Protein AF-A0A9W9WYN0-F1 (afdb_monomer)

Organism: NCBI:txid1303715

Solvent-accessible surface area (backbone atoms only — not comparable to full-atom values): 8452 Å² total; per-residue (Å²): 131,97,55,72,62,37,21,70,30,96,86,42,88,95,44,51,42,62,54,71,44,72,56,98,92,38,79,38,31,46,34,26,34,46,55,48,51,34,67,63,45,49,54,38,26,53,55,27,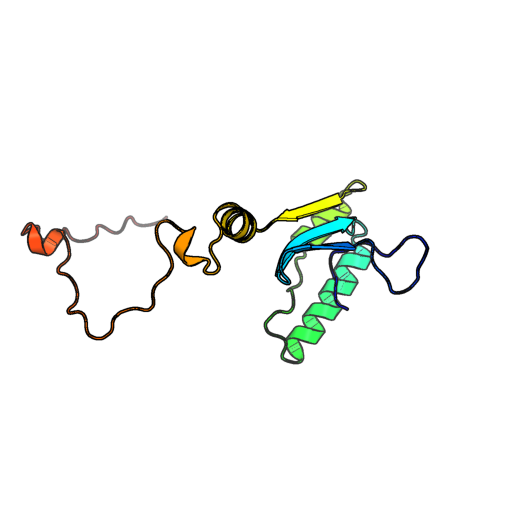40,56,43,32,76,75,69,37,87,84,46,53,73,74,55,66,69,59,37,54,52,27,67,78,62,48,70,98,44,73,49,78,48,67,44,60,64,57,50,49,17,65,77,68,76,41,95,48,72,58,82,70,36,96,77,55,94,69,82,82,63,90,82,60,74,81,76,76,49,72,44,68,74,69,71,50,78,81,73,80,82,79,75,77,82,84,127

InterPro domains:
  IPR004364 Aminoacyl-tRNA synthetase, class II (D/K/N) [PF00152] (2-107)
  IPR006195 Aminoacyl-tRNA synthetase, class II [PS50862] (68-115)
  IPR045864 Class II Aminoacyl-tRNA synthetase/Biotinyl protein ligase (BPL) and lipoyl protein ligase (LPL) [G3DSA:3.30.930.10] (1-125)
  IPR045864 Class II Aminoacyl-tRNA synthetase/Biotinyl protein ligase (BPL) and lipoyl protein ligase (LPL) [SSF55681] (2-107)

Radius of gyration: 23.49 Å; Cα contacts (8 Å, |Δi|>4): 142; chains: 1; bounding box: 47×38×64 Å

Foldseek 3Di:
DPCLFFDADPPDPPDGQKDFDDDPNDTFKIKHWGDLQLVSSQVSQVVLVVVVVVPDPPGDHDDPVVSVVSVVPDDRDMDMDGDPLVVVCVVVVHPDSVVSDPDDDDDDDPPDDPPPPPCRVVVNDDDPPPPDDDD

Structure (mmCIF, N/CA/C/O backbone):
data_AF-A0A9W9WYN0-F1
#
_entry.id   AF-A0A9W9WYN0-F1
#
loop_
_atom_site.group_PDB
_atom_site.id
_atom_site.type_symbol
_atom_site.label_atom_id
_atom_site.label_alt_id
_atom_site.label_comp_id
_atom_site.label_asym_id
_atom_site.label_entity_id
_atom_site.label_seq_id
_atom_site.pdbx_PDB_ins_code
_atom_site.Cartn_x
_atom_site.Cartn_y
_atom_site.Cartn_z
_atom_site.occupancy
_atom_site.B_iso_or_equiv
_atom_site.auth_seq_id
_atom_site.auth_comp_id
_atom_site.auth_asym_id
_atom_site.auth_atom_id
_atom_site.pdbx_PDB_model_num
ATOM 1 N N . MET A 1 1 ? -4.913 7.512 -13.340 1.00 61.69 1 MET A N 1
ATOM 2 C CA . MET A 1 1 ? -4.648 6.055 -13.225 1.00 61.69 1 MET A CA 1
ATOM 3 C C . MET A 1 1 ? -4.793 5.671 -11.752 1.00 61.69 1 MET A C 1
ATOM 5 O O . MET A 1 1 ? -4.253 6.391 -10.935 1.00 61.69 1 MET A O 1
ATOM 9 N N . MET A 1 2 ? -5.513 4.600 -11.384 1.00 77.31 2 MET A N 1
ATOM 10 C CA . MET A 1 2 ? -5.805 4.278 -9.963 1.00 77.31 2 MET A CA 1
ATOM 11 C C . MET A 1 2 ? -4.697 3.506 -9.217 1.00 77.31 2 MET A C 1
ATOM 13 O O . MET A 1 2 ? -4.831 3.226 -8.030 1.00 77.31 2 MET A O 1
ATOM 17 N N . SER A 1 3 ? -3.648 3.030 -9.890 1.00 86.56 3 SER A N 1
ATOM 18 C CA . SER A 1 3 ? -2.622 2.177 -9.263 1.00 86.56 3 SER A CA 1
ATOM 19 C C . SER A 1 3 ? -1.234 2.502 -9.813 1.00 86.56 3 SER A C 1
ATOM 21 O O . SER A 1 3 ? -0.715 1.746 -10.634 1.00 86.56 3 SER A O 1
ATOM 23 N N . PRO A 1 4 ? -0.638 3.637 -9.398 1.00 88.06 4 PRO A N 1
ATOM 24 C CA . PRO A 1 4 ? 0.627 4.112 -9.954 1.00 88.06 4 PRO A CA 1
ATOM 25 C C . PRO A 1 4 ? 1.781 3.129 -9.706 1.00 88.06 4 PRO A C 1
ATOM 27 O O . PRO A 1 4 ? 2.596 2.938 -10.597 1.00 88.06 4 PRO A O 1
ATOM 30 N N . LEU A 1 5 ? 1.785 2.418 -8.575 1.00 91.69 5 LEU A N 1
ATOM 31 C CA . LEU A 1 5 ? 2.857 1.485 -8.188 1.00 91.69 5 LEU A CA 1
ATOM 32 C C . LEU A 1 5 ? 2.630 0.031 -8.638 1.00 91.69 5 LEU A C 1
ATOM 34 O O . LEU A 1 5 ? 3.518 -0.808 -8.521 1.00 91.69 5 LEU A O 1
ATOM 38 N N . ALA A 1 6 ? 1.442 -0.299 -9.151 1.00 94.06 6 ALA A N 1
ATOM 39 C CA . ALA A 1 6 ? 1.119 -1.672 -9.524 1.00 94.06 6 ALA A CA 1
ATOM 40 C C . ALA A 1 6 ? 1.590 -1.992 -10.948 1.00 94.06 6 ALA A C 1
ATOM 42 O O . ALA A 1 6 ? 1.378 -1.224 -11.896 1.00 94.06 6 ALA A O 1
ATOM 43 N N . LYS A 1 7 ? 2.184 -3.169 -11.129 1.00 93.44 7 LYS A N 1
ATOM 44 C CA . LYS A 1 7 ? 2.626 -3.648 -12.437 1.00 93.44 7 LYS A CA 1
ATOM 45 C C . LYS A 1 7 ? 1.443 -3.862 -13.383 1.00 93.44 7 LYS A C 1
ATOM 47 O O . LYS A 1 7 ? 0.366 -4.297 -12.972 1.00 93.44 7 LYS A O 1
ATOM 52 N N . LYS A 1 8 ? 1.653 -3.567 -14.671 1.00 93.44 8 LYS A N 1
ATOM 53 C CA . LYS A 1 8 ? 0.662 -3.788 -15.740 1.00 93.44 8 LYS A CA 1
ATOM 54 C C . LYS A 1 8 ? 0.276 -5.268 -15.806 1.00 93.44 8 LYS A C 1
ATOM 56 O O . LYS A 1 8 ? 1.133 -6.138 -15.665 1.00 93.44 8 LYS A O 1
ATOM 61 N N . HIS A 1 9 ? -0.998 -5.546 -16.065 1.00 94.19 9 HIS A N 1
ATOM 62 C CA . HIS A 1 9 ? -1.503 -6.909 -16.172 1.00 94.19 9 HIS A CA 1
ATOM 63 C C . HIS A 1 9 ? -0.913 -7.623 -17.392 1.00 94.19 9 HIS A C 1
ATOM 65 O O . HIS A 1 9 ? -0.949 -7.098 -18.505 1.00 94.19 9 HIS A O 1
ATOM 71 N N . ARG A 1 10 ? -0.419 -8.854 -17.206 1.00 92.50 10 ARG A N 1
ATOM 72 C CA . ARG A 1 10 ? 0.305 -9.618 -18.246 1.00 92.50 10 ARG A CA 1
ATOM 73 C C . ARG A 1 10 ? -0.502 -9.897 -19.516 1.00 92.50 10 ARG A C 1
ATOM 75 O O . ARG A 1 10 ? 0.085 -10.109 -20.571 1.00 92.50 10 ARG A O 1
ATOM 82 N N . GLN A 1 11 ? -1.830 -9.932 -19.409 1.00 94.25 11 GLN A N 1
ATOM 83 C CA . GLN A 1 11 ? -2.737 -10.291 -20.511 1.00 94.25 11 GLN A CA 1
ATOM 84 C C . GLN A 1 11 ? -3.804 -9.235 -20.828 1.00 94.25 11 GLN A C 1
ATOM 86 O O . GLN A 1 11 ? -4.467 -9.339 -21.853 1.00 94.25 11 GLN A O 1
ATOM 91 N N . MET A 1 12 ? -4.012 -8.244 -19.955 1.00 91.81 12 MET A N 1
ATOM 92 C CA . MET A 1 12 ? -5.155 -7.326 -20.052 1.00 91.81 12 MET A CA 1
ATOM 93 C C . MET A 1 12 ? -4.647 -5.891 -20.097 1.00 91.81 12 MET A C 1
ATOM 95 O O . MET A 1 12 ? -4.270 -5.315 -19.078 1.00 91.81 12 MET A O 1
ATOM 99 N N . THR A 1 13 ? -4.610 -5.317 -21.295 1.00 90.06 13 THR A N 1
ATOM 100 C CA . THR A 1 13 ? -4.151 -3.943 -21.502 1.00 90.06 13 THR A CA 1
ATOM 101 C C . THR A 1 13 ? -5.038 -2.960 -20.736 1.00 90.06 13 THR A C 1
ATOM 103 O O . THR A 1 13 ? -6.261 -3.045 -20.794 1.00 90.06 13 THR A O 1
ATOM 106 N N . GLY A 1 14 ? -4.418 -2.026 -20.013 1.00 87.94 14 GLY A N 1
ATOM 107 C CA . GLY A 1 14 ? -5.114 -1.024 -19.199 1.00 87.94 14 GLY A CA 1
ATOM 108 C C . GLY A 1 14 ? -5.413 -1.454 -17.758 1.00 87.94 14 GLY A C 1
ATOM 109 O O . GLY A 1 14 ? -5.799 -0.608 -16.957 1.00 87.94 14 GLY A O 1
ATOM 110 N N . LEU A 1 15 ? -5.189 -2.725 -17.401 1.00 92.38 15 LEU A N 1
ATOM 111 C CA . LEU A 1 15 ? -5.313 -3.220 -16.026 1.00 92.38 15 LEU A CA 1
ATOM 112 C C . LEU A 1 15 ? -3.944 -3.418 -15.365 1.00 92.38 15 LEU A C 1
ATOM 114 O O . LEU A 1 15 ? -2.910 -3.470 -16.034 1.00 92.38 15 LEU A O 1
ATOM 118 N N . CYS A 1 16 ? -3.950 -3.548 -14.038 1.00 92.88 16 CYS A N 1
ATOM 119 C CA . CYS A 1 16 ? -2.779 -3.867 -13.220 1.00 92.88 16 CYS A CA 1
ATOM 120 C C . CYS A 1 16 ? -2.997 -5.174 -12.445 1.00 92.88 16 CYS A C 1
ATOM 122 O O . CYS A 1 16 ? -4.135 -5.569 -12.197 1.00 92.88 16 CYS A O 1
ATOM 124 N N . GLU A 1 17 ? -1.916 -5.842 -12.045 1.00 93.94 17 GLU A N 1
ATOM 125 C CA . GLU A 1 17 ? -1.965 -7.054 -11.214 1.00 93.94 17 GLU A CA 1
ATOM 126 C C . GLU A 1 17 ? -2.129 -6.677 -9.737 1.00 93.94 17 GLU A C 1
ATOM 128 O O . GLU A 1 17 ? -1.173 -6.732 -8.966 1.00 93.94 17 GLU A O 1
ATOM 133 N N . ARG A 1 18 ? -3.340 -6.251 -9.362 1.00 96.00 18 ARG A N 1
ATOM 134 C CA . ARG A 1 18 ? -3.717 -5.817 -8.008 1.00 96.00 18 ARG A CA 1
ATOM 135 C C . ARG A 1 18 ? -4.965 -6.556 -7.538 1.00 96.00 18 ARG A C 1
ATOM 137 O O . ARG A 1 18 ? -5.865 -6.816 -8.334 1.00 96.00 18 ARG A O 1
ATOM 144 N N . PHE A 1 19 ? -5.038 -6.838 -6.243 1.00 95.44 19 PHE A N 1
ATOM 145 C CA . PHE A 1 19 ? -6.270 -7.251 -5.586 1.00 95.44 19 PHE A CA 1
ATOM 146 C C . PHE A 1 19 ? -6.456 -6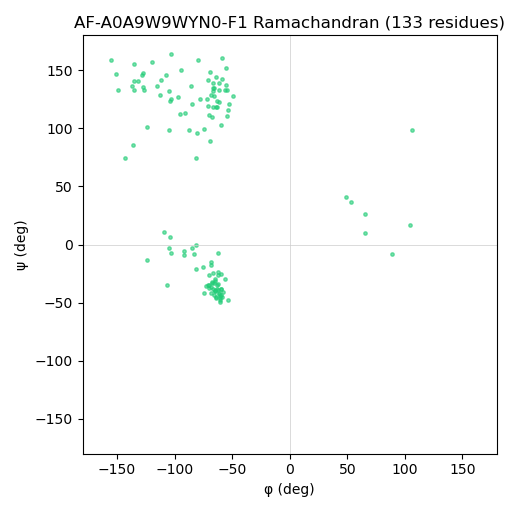.518 -4.259 1.00 95.44 19 PHE A C 1
ATOM 148 O O . PHE A 1 19 ? -5.499 -6.094 -3.612 1.00 95.44 19 PHE A O 1
ATOM 155 N N . GLU A 1 20 ? -7.713 -6.421 -3.845 1.00 96.12 20 GLU A N 1
ATOM 156 C CA . GLU A 1 20 ? -8.114 -5.883 -2.553 1.00 96.12 20 GLU A CA 1
ATOM 157 C C . GLU A 1 20 ? -9.019 -6.903 -1.863 1.00 96.12 20 GLU A C 1
ATOM 159 O O . GLU A 1 20 ? -9.903 -7.489 -2.496 1.00 96.12 20 GLU A O 1
ATOM 164 N N . ALA A 1 21 ? -8.790 -7.147 -0.574 1.00 94.81 21 ALA A N 1
ATOM 165 C CA . ALA A 1 21 ? -9.643 -8.027 0.215 1.00 94.81 21 ALA A CA 1
ATOM 166 C C . ALA A 1 21 ? -10.661 -7.197 0.994 1.00 94.81 21 ALA A C 1
ATOM 168 O O . ALA A 1 21 ? -10.289 -6.297 1.751 1.00 94.81 21 ALA A O 1
ATOM 169 N N . PHE A 1 22 ? -11.939 -7.539 0.844 1.00 94.00 22 PHE A N 1
ATOM 170 C CA . PHE A 1 22 ? -13.043 -6.876 1.526 1.00 94.00 22 PHE A CA 1
ATOM 171 C C . PHE A 1 22 ? -13.742 -7.825 2.495 1.00 94.00 22 PHE A C 1
ATOM 173 O O . PHE A 1 22 ? -14.057 -8.963 2.150 1.00 94.00 22 PHE A O 1
ATOM 180 N N . VAL A 1 23 ? -14.052 -7.327 3.689 1.00 93.00 23 VAL A N 1
ATOM 181 C CA . VAL A 1 23 ? -14.879 -8.011 4.692 1.00 93.00 23 VAL A CA 1
ATOM 182 C C . VAL A 1 23 ? -15.828 -6.987 5.288 1.00 93.00 23 VAL A C 1
ATOM 184 O O . VAL A 1 23 ? -15.434 -5.854 5.560 1.00 93.00 23 VAL A O 1
ATOM 187 N N . CYS A 1 24 ? -17.098 -7.362 5.455 1.00 90.62 24 CYS A N 1
ATOM 188 C CA . CYS A 1 24 ? -18.121 -6.472 6.012 1.00 90.62 24 CYS A CA 1
ATOM 189 C C . CYS A 1 24 ? -18.129 -5.081 5.343 1.00 90.62 24 CYS A C 1
ATOM 191 O O . CYS A 1 24 ? -18.266 -4.064 6.017 1.00 90.62 24 CYS A O 1
ATOM 193 N N . THR A 1 25 ? -17.960 -5.029 4.013 1.00 91.75 25 THR A N 1
ATOM 194 C CA . THR A 1 25 ? -17.892 -3.800 3.187 1.00 91.75 25 THR A CA 1
ATOM 195 C C . THR A 1 25 ? -16.692 -2.874 3.437 1.00 91.75 25 THR A C 1
ATOM 197 O O . THR A 1 25 ? -16.654 -1.770 2.897 1.00 91.75 25 THR A O 1
ATOM 200 N N . LYS A 1 26 ? -15.691 -3.295 4.219 1.00 91.56 26 LYS A N 1
ATOM 201 C CA . LYS A 1 26 ? -14.437 -2.554 4.405 1.00 91.56 26 LYS A CA 1
ATOM 202 C C . LYS A 1 26 ? -13.275 -3.301 3.767 1.00 91.56 26 LYS A C 1
ATOM 204 O O . LYS A 1 26 ? -13.196 -4.524 3.844 1.00 91.56 26 LYS A O 1
ATOM 209 N N . GLU A 1 27 ? -12.368 -2.547 3.169 1.00 94.75 27 GLU A N 1
ATOM 210 C CA . GLU A 1 27 ? -11.078 -3.043 2.696 1.00 94.75 27 GLU A CA 1
ATOM 211 C C . GLU A 1 27 ? -10.200 -3.416 3.904 1.00 94.75 27 GLU A C 1
ATOM 213 O O . GLU A 1 27 ? -10.029 -2.606 4.818 1.00 94.75 27 GLU A O 1
ATOM 218 N N . ILE A 1 28 ? -9.635 -4.622 3.924 1.00 94.62 28 ILE A N 1
ATOM 219 C CA . ILE A 1 28 ? -8.656 -5.046 4.940 1.00 94.62 28 ILE A CA 1
ATOM 220 C C . ILE A 1 28 ? -7.249 -5.110 4.354 1.00 94.62 28 ILE A C 1
ATOM 222 O O . ILE A 1 28 ? -6.275 -4.816 5.046 1.00 94.62 28 ILE A O 1
ATOM 226 N N . THR A 1 29 ? -7.140 -5.500 3.090 1.00 96.12 29 THR A N 1
ATOM 227 C CA . THR A 1 29 ? -5.862 -5.801 2.457 1.00 96.12 29 THR A CA 1
ATOM 228 C C . THR A 1 29 ? -5.805 -5.178 1.082 1.00 96.12 29 THR A C 1
ATOM 230 O O . THR A 1 29 ? -6.771 -5.281 0.328 1.00 96.12 29 THR A O 1
ATOM 233 N N . ASN A 1 30 ? -4.636 -4.653 0.739 1.00 96.06 30 ASN A N 1
ATOM 234 C CA . ASN A 1 30 ? -4.278 -4.246 -0.607 1.00 96.06 30 ASN A CA 1
ATOM 235 C C . ASN A 1 30 ? -2.961 -4.921 -0.985 1.00 96.06 30 ASN A C 1
ATOM 237 O O . ASN A 1 30 ? -2.013 -4.939 -0.197 1.00 96.06 30 ASN A O 1
ATOM 241 N N . ALA A 1 31 ? -2.905 -5.503 -2.173 1.00 96.31 31 ALA A N 1
ATOM 242 C CA . ALA A 1 31 ? -1.725 -6.205 -2.642 1.00 96.31 31 ALA A CA 1
ATOM 243 C C . ALA A 1 31 ? -1.623 -6.137 -4.158 1.00 96.31 31 ALA A C 1
ATOM 245 O O . ALA A 1 31 ? -2.626 -6.140 -4.875 1.00 96.31 31 ALA A O 1
ATOM 246 N N . TYR A 1 32 ? -0.396 -6.087 -4.654 1.00 96.38 32 TYR A N 1
ATOM 247 C CA . TYR A 1 32 ? -0.131 -6.006 -6.079 1.00 96.38 32 TYR A CA 1
ATOM 248 C C . TYR A 1 32 ? 1.248 -6.554 -6.416 1.00 96.38 32 TYR A C 1
ATOM 250 O O . TYR A 1 32 ? 2.142 -6.638 -5.576 1.00 96.38 32 TYR A O 1
ATOM 258 N N . THR A 1 33 ? 1.422 -6.937 -7.676 1.00 95.88 33 THR A N 1
ATOM 259 C CA . THR A 1 33 ? 2.762 -7.174 -8.210 1.00 95.88 33 THR A CA 1
ATOM 260 C C . THR A 1 33 ? 3.438 -5.820 -8.375 1.00 95.88 33 THR A C 1
ATOM 262 O O . THR A 1 33 ? 2.885 -4.929 -9.022 1.00 95.88 33 THR A O 1
ATOM 265 N N . GLU A 1 34 ? 4.609 -5.659 -7.770 1.00 95.38 34 GLU A N 1
ATOM 266 C CA . GLU A 1 34 ? 5.336 -4.394 -7.729 1.00 95.38 34 GLU A CA 1
ATOM 267 C C . GLU A 1 34 ? 5.796 -3.984 -9.127 1.00 95.38 34 GLU A C 1
ATOM 269 O O . GLU A 1 34 ? 6.319 -4.802 -9.903 1.00 95.38 34 GLU A O 1
ATOM 274 N N . LEU A 1 35 ? 5.601 -2.707 -9.462 1.00 94.06 35 LEU A N 1
ATOM 275 C CA . LEU A 1 35 ? 6.178 -2.139 -10.667 1.00 94.06 35 LEU A CA 1
ATOM 276 C C . LEU A 1 35 ? 7.692 -2.027 -10.485 1.00 94.06 35 LEU A C 1
ATOM 278 O O . LEU A 1 35 ? 8.193 -1.229 -9.704 1.00 94.06 35 LEU A O 1
ATOM 282 N N . ASN A 1 36 ? 8.421 -2.845 -11.235 1.00 93.88 36 ASN A N 1
ATOM 283 C CA . ASN A 1 36 ? 9.875 -2.914 -11.167 1.00 93.88 36 ASN A CA 1
ATOM 284 C C . ASN A 1 36 ? 10.577 -2.330 -12.406 1.00 93.88 36 ASN A C 1
ATOM 286 O O . ASN A 1 36 ? 11.774 -2.539 -12.577 1.00 93.88 36 ASN A O 1
ATOM 290 N N . ASP A 1 37 ? 9.837 -1.645 -13.284 1.00 93.44 37 ASP A N 1
ATOM 291 C CA . ASP A 1 37 ? 10.389 -0.911 -14.428 1.00 93.44 37 ASP A CA 1
ATOM 292 C C . ASP A 1 37 ? 10.580 0.566 -14.032 1.00 93.44 37 ASP A C 1
ATOM 294 O O . ASP A 1 37 ? 9.579 1.259 -13.814 1.00 93.44 37 ASP A O 1
ATOM 298 N N . PRO A 1 38 ? 11.829 1.059 -13.924 1.00 92.88 38 PRO A N 1
ATOM 299 C CA . PRO A 1 38 ? 12.102 2.420 -13.469 1.00 92.88 38 PRO A CA 1
ATOM 300 C C . PRO A 1 38 ? 11.569 3.492 -14.426 1.00 92.88 38 PRO A C 1
ATOM 302 O O . PRO A 1 38 ? 11.154 4.559 -13.976 1.00 92.88 38 PRO A O 1
ATOM 305 N N . PHE A 1 39 ? 11.531 3.226 -15.735 1.00 92.31 39 PHE A N 1
ATOM 306 C CA . PHE A 1 39 ? 11.048 4.200 -16.715 1.00 92.31 39 PHE A CA 1
ATOM 307 C C . PHE A 1 39 ? 9.523 4.318 -16.667 1.00 92.31 39 PHE A C 1
ATOM 309 O O . PHE A 1 39 ? 8.991 5.428 -16.704 1.00 92.31 39 PHE A O 1
ATOM 316 N N . ASP A 1 40 ? 8.820 3.187 -16.533 1.00 92.50 40 ASP A N 1
ATOM 317 C CA . ASP A 1 40 ? 7.363 3.186 -16.340 1.00 92.50 40 ASP A CA 1
ATOM 318 C C . ASP A 1 40 ? 6.995 3.847 -15.004 1.00 92.50 40 ASP A C 1
ATOM 320 O O . ASP A 1 40 ? 6.048 4.627 -14.943 1.00 92.50 40 ASP A O 1
ATOM 324 N N . GLN A 1 41 ? 7.765 3.596 -13.941 1.00 92.88 41 GLN A N 1
ATOM 325 C CA . GLN A 1 41 ? 7.543 4.224 -12.638 1.00 92.88 41 GLN A CA 1
ATOM 326 C C . GLN A 1 41 ? 7.732 5.748 -12.692 1.00 92.88 41 GLN A C 1
ATOM 328 O O . GLN A 1 41 ? 6.886 6.484 -12.182 1.00 92.88 41 GLN A O 1
ATOM 333 N N . ARG A 1 42 ? 8.796 6.229 -13.348 1.00 92.81 42 ARG A N 1
ATOM 334 C CA . ARG A 1 42 ? 9.068 7.664 -13.524 1.00 92.81 42 ARG A CA 1
ATOM 335 C C . ARG A 1 42 ? 7.944 8.359 -14.295 1.00 92.81 42 ARG A C 1
ATOM 337 O O . ARG A 1 42 ? 7.415 9.359 -13.823 1.00 92.81 42 ARG A O 1
ATOM 344 N N . MET A 1 43 ? 7.506 7.775 -15.413 1.00 91.69 43 MET A N 1
ATOM 345 C CA . MET A 1 43 ? 6.390 8.301 -16.212 1.00 91.69 43 MET A CA 1
ATOM 346 C C . MET A 1 43 ? 5.101 8.422 -15.387 1.00 91.69 43 MET A C 1
ATOM 348 O O . MET A 1 43 ? 4.387 9.418 -15.471 1.00 91.69 43 MET A O 1
ATOM 352 N N . ARG A 1 44 ? 4.808 7.433 -14.536 1.00 91.50 44 ARG A N 1
ATOM 353 C CA . ARG A 1 44 ? 3.627 7.477 -13.662 1.00 91.50 44 ARG A CA 1
ATOM 354 C C . ARG A 1 44 ? 3.747 8.518 -12.557 1.00 91.50 44 ARG A C 1
ATOM 356 O O . ARG A 1 44 ? 2.740 9.125 -12.204 1.00 91.50 44 ARG A O 1
ATOM 363 N N . PHE A 1 45 ? 4.943 8.744 -12.020 1.00 91.56 45 PHE A N 1
ATOM 364 C CA . PHE A 1 45 ? 5.165 9.836 -11.075 1.00 91.56 45 PHE A CA 1
ATOM 365 C C . PHE A 1 45 ? 5.009 11.211 -11.729 1.00 91.56 45 PHE A C 1
ATOM 367 O O . PHE A 1 45 ? 4.407 12.088 -11.119 1.00 91.56 45 PHE A O 1
ATOM 374 N N . GLU A 1 46 ? 5.457 11.392 -12.971 1.00 89.94 46 GLU A N 1
ATOM 375 C CA . GLU A 1 46 ? 5.204 12.620 -13.737 1.00 89.94 46 GLU A CA 1
ATOM 376 C C . GLU A 1 46 ? 3.697 12.843 -13.956 1.00 89.94 46 GLU A C 1
ATOM 378 O O . GLU A 1 46 ? 3.187 13.942 -13.745 1.00 89.94 46 GLU A O 1
ATOM 383 N N . GLU A 1 47 ? 2.943 11.792 -14.296 1.00 89.06 47 GLU A N 1
ATOM 384 C CA . GLU A 1 47 ? 1.479 11.870 -14.403 1.00 89.06 47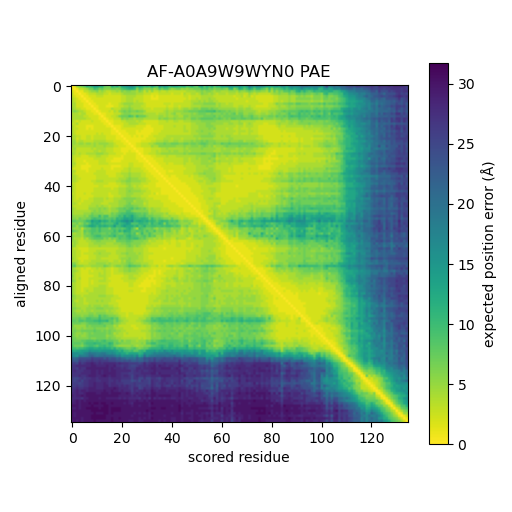 GLU A CA 1
ATOM 385 C C . GLU A 1 47 ? 0.794 12.222 -13.071 1.00 89.06 47 GLU A C 1
ATOM 387 O O . GLU A 1 47 ? -0.186 12.971 -13.070 1.00 89.06 47 GLU A O 1
ATOM 392 N N . GLN A 1 48 ? 1.280 11.688 -11.945 1.00 87.31 48 GLN A N 1
ATOM 393 C CA . GLN A 1 48 ? 0.779 12.019 -10.604 1.00 87.31 48 GLN A CA 1
ATOM 394 C C . GLN A 1 48 ? 1.125 13.462 -10.212 1.00 87.31 48 GLN A C 1
ATOM 396 O O . GLN A 1 48 ? 0.263 14.178 -9.711 1.00 87.31 48 GLN A O 1
ATOM 401 N N . ALA A 1 49 ? 2.337 13.933 -10.511 1.00 87.44 49 ALA A N 1
ATOM 402 C CA . ALA A 1 49 ? 2.737 15.316 -10.271 1.00 87.44 49 ALA A CA 1
ATOM 403 C C . ALA A 1 49 ? 1.868 16.305 -11.066 1.00 87.44 49 ALA A C 1
ATOM 405 O O . ALA A 1 49 ? 1.393 17.293 -10.512 1.00 87.44 49 ALA A O 1
ATOM 406 N N . ASN A 1 50 ? 1.558 15.986 -12.326 1.00 87.19 50 ASN A N 1
ATOM 407 C CA . ASN A 1 50 ? 0.632 16.779 -13.136 1.00 87.19 50 ASN A CA 1
ATOM 408 C C . ASN A 1 50 ? -0.796 16.797 -12.553 1.00 87.19 50 ASN A C 1
ATOM 410 O O . ASN A 1 50 ? -1.489 17.806 -12.658 1.00 87.19 50 ASN A O 1
ATOM 414 N N . GLN A 1 51 ? -1.256 15.697 -11.941 1.00 85.06 51 GLN A N 1
ATOM 415 C CA . GLN A 1 51 ? -2.551 15.647 -11.237 1.00 85.06 51 GLN A CA 1
ATOM 416 C C . GLN A 1 51 ? -2.532 16.500 -9.962 1.00 85.06 51 GLN A C 1
ATOM 418 O O . GLN A 1 51 ? -3.502 17.204 -9.682 1.00 85.06 51 GLN A O 1
ATOM 423 N N . LYS A 1 52 ? -1.402 16.527 -9.247 1.00 86.00 52 LYS A N 1
ATOM 424 C CA . LYS A 1 52 ? -1.200 17.399 -8.086 1.00 86.00 52 LYS A CA 1
ATOM 425 C C . LYS A 1 52 ? -1.304 18.879 -8.448 1.00 86.00 52 LYS A C 1
ATOM 427 O O . LYS A 1 52 ? -1.984 19.635 -7.762 1.00 86.00 52 LYS A O 1
ATOM 432 N N . GLU A 1 53 ? -0.689 19.297 -9.554 1.00 84.00 53 GLU A N 1
ATOM 433 C CA . GLU A 1 53 ? -0.801 20.676 -10.056 1.00 84.00 53 GLU A CA 1
ATOM 434 C C . GLU A 1 53 ? -2.239 21.056 -10.445 1.00 84.00 53 GLU A C 1
ATOM 436 O O . GLU A 1 53 ? -2.613 22.227 -10.387 1.00 84.00 53 GLU A O 1
ATOM 441 N N . GLN A 1 54 ? -3.064 20.068 -10.800 1.00 85.38 54 GLN A N 1
ATOM 442 C CA . GLN A 1 54 ? -4.487 20.247 -11.097 1.00 85.38 54 GLN A CA 1
ATOM 443 C C . GLN A 1 54 ? -5.373 20.298 -9.838 1.00 85.38 54 GLN A C 1
ATOM 445 O O . GLN A 1 54 ? -6.581 20.501 -9.966 1.00 85.38 54 GLN A O 1
ATOM 450 N N . GLY A 1 55 ? -4.788 20.172 -8.640 1.00 84.25 55 GLY A N 1
ATOM 451 C CA . GLY A 1 55 ? -5.476 20.320 -7.354 1.00 84.25 55 GLY A CA 1
ATOM 452 C C . GLY A 1 55 ? -5.779 19.014 -6.615 1.00 84.25 55 GLY A C 1
ATOM 453 O O . GLY A 1 55 ? -6.628 19.025 -5.727 1.00 84.25 55 GLY A O 1
ATOM 454 N N . ASP A 1 56 ? -5.131 17.899 -6.972 1.00 83.19 56 ASP A N 1
ATOM 455 C CA . ASP A 1 56 ? -5.207 16.649 -6.205 1.00 83.19 56 ASP A CA 1
ATOM 456 C C . ASP A 1 56 ? -4.143 16.618 -5.091 1.00 83.19 56 ASP A C 1
ATOM 458 O O . ASP A 1 56 ? -2.975 16.301 -5.326 1.00 83.19 56 ASP A O 1
ATOM 462 N N . ASP A 1 57 ? -4.548 16.956 -3.864 1.00 80.50 57 ASP A N 1
ATOM 463 C CA . ASP A 1 57 ? -3.662 16.979 -2.692 1.00 80.50 57 ASP A CA 1
ATOM 464 C C . ASP A 1 57 ? -3.187 15.576 -2.253 1.00 80.50 57 ASP A C 1
ATOM 466 O O . ASP A 1 57 ? -2.196 15.472 -1.525 1.00 80.50 57 ASP A O 1
ATOM 470 N N . GLU A 1 58 ? -3.853 14.499 -2.693 1.00 80.31 58 GLU A N 1
ATOM 471 C CA . GLU A 1 58 ? -3.485 13.111 -2.366 1.00 80.31 58 GLU A CA 1
ATOM 472 C C . GLU A 1 58 ? -2.530 12.483 -3.396 1.00 80.31 58 GLU A C 1
ATOM 474 O O . GLU A 1 58 ? -2.021 11.375 -3.189 1.00 80.31 58 GLU A O 1
ATOM 479 N N . ALA A 1 59 ? -2.244 13.188 -4.495 1.00 82.31 59 ALA A N 1
ATOM 480 C CA . ALA A 1 59 ? -1.350 12.704 -5.532 1.00 82.31 59 ALA A CA 1
ATOM 481 C C . ALA A 1 59 ? 0.101 12.577 -5.036 1.00 82.31 59 ALA A C 1
ATOM 483 O O . ALA A 1 59 ? 0.655 13.431 -4.330 1.00 82.31 59 ALA A O 1
ATOM 484 N N . GLN A 1 60 ? 0.746 11.486 -5.447 1.00 81.69 60 GLN A N 1
ATOM 485 C CA . GLN A 1 60 ? 2.113 11.177 -5.037 1.00 81.69 60 GLN A CA 1
ATOM 486 C C . GLN A 1 60 ? 3.122 12.136 -5.684 1.00 81.69 60 GLN A C 1
ATOM 488 O O . GLN A 1 60 ? 3.004 12.497 -6.854 1.00 81.69 60 GLN A O 1
ATOM 493 N N . MET A 1 61 ? 4.140 12.535 -4.918 1.00 84.62 61 MET A N 1
ATOM 494 C CA . MET A 1 61 ? 5.269 13.307 -5.442 1.00 84.62 61 MET A CA 1
ATOM 495 C C . MET A 1 61 ? 6.268 12.395 -6.155 1.00 84.62 61 MET A C 1
ATOM 497 O O . MET A 1 61 ? 6.327 11.195 -5.892 1.00 84.62 61 MET A O 1
ATOM 501 N N . ILE A 1 62 ? 7.081 12.987 -7.028 1.00 87.75 62 ILE A N 1
ATOM 502 C CA . ILE A 1 62 ? 8.174 12.277 -7.690 1.00 87.75 62 ILE A CA 1
ATOM 503 C C . ILE A 1 62 ? 9.276 11.990 -6.665 1.00 87.75 62 ILE A C 1
ATOM 505 O O . ILE A 1 62 ? 9.854 12.918 -6.099 1.00 87.75 62 ILE A O 1
ATOM 509 N N . ASP A 1 63 ? 9.575 10.708 -6.445 1.00 91.25 63 ASP A N 1
ATOM 510 C CA . ASP A 1 63 ? 10.725 10.263 -5.655 1.00 91.25 63 ASP A CA 1
ATOM 511 C C . ASP A 1 63 ? 11.832 9.744 -6.586 1.00 91.25 63 ASP A C 1
ATOM 513 O O . ASP A 1 63 ? 11.809 8.608 -7.075 1.00 91.25 63 ASP A O 1
ATOM 517 N N . GLU A 1 64 ? 12.808 10.613 -6.850 1.00 90.62 64 GLU A N 1
ATOM 518 C CA . GLU A 1 64 ? 13.962 10.301 -7.698 1.00 90.62 64 GLU A CA 1
ATOM 519 C C . GLU A 1 64 ? 14.885 9.251 -7.068 1.00 90.62 64 GLU A C 1
ATOM 521 O O . GLU A 1 64 ? 15.446 8.425 -7.786 1.00 90.62 64 GLU A O 1
ATOM 526 N N . ASN A 1 65 ? 15.002 9.215 -5.736 1.00 93.00 65 ASN A N 1
ATOM 527 C CA . ASN A 1 65 ? 15.831 8.220 -5.052 1.00 93.00 65 ASN A CA 1
ATOM 528 C C . ASN A 1 65 ? 15.204 6.824 -5.163 1.00 93.00 65 ASN A C 1
ATOM 530 O O . ASN A 1 65 ? 15.914 5.829 -5.346 1.00 93.00 65 ASN A O 1
ATOM 534 N N . PHE A 1 66 ? 13.873 6.741 -5.095 1.00 92.19 66 PHE A N 1
ATOM 535 C CA . PHE A 1 66 ? 13.143 5.500 -5.341 1.00 92.19 66 PHE A CA 1
ATOM 536 C C . PHE A 1 66 ? 13.313 5.027 -6.790 1.00 92.19 66 PHE A C 1
ATOM 538 O O . PHE A 1 66 ? 13.648 3.863 -7.014 1.00 92.19 66 PHE A O 1
ATOM 545 N N . CYS A 1 67 ? 13.174 5.924 -7.773 1.00 91.81 67 CYS A N 1
ATOM 546 C CA . CYS A 1 67 ? 13.397 5.586 -9.184 1.00 91.81 67 CYS A CA 1
ATOM 547 C C . CYS A 1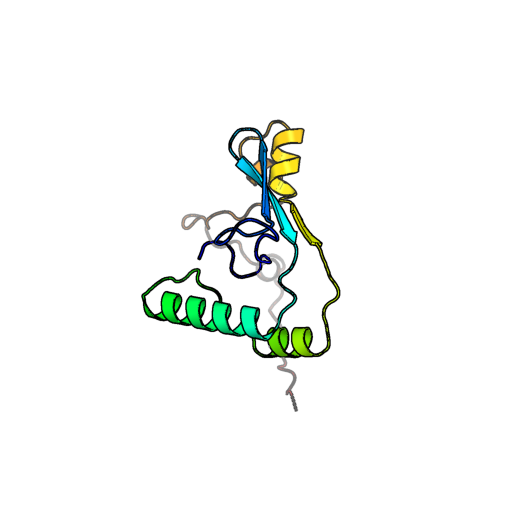 67 ? 14.831 5.105 -9.430 1.00 91.81 67 CYS A C 1
ATOM 549 O O . CYS A 1 67 ? 15.028 4.056 -10.041 1.00 91.81 67 CYS A O 1
ATOM 551 N N . GLN A 1 68 ? 15.826 5.805 -8.881 1.00 93.31 68 GLN A N 1
ATOM 552 C CA . GLN A 1 68 ? 17.225 5.393 -8.966 1.00 93.31 68 GLN A CA 1
ATOM 553 C C . GLN A 1 68 ? 17.445 4.013 -8.325 1.00 93.31 68 GLN A C 1
ATOM 555 O O . GLN A 1 68 ? 18.179 3.186 -8.858 1.00 93.31 68 GLN A O 1
ATOM 560 N N . SER A 1 69 ? 16.777 3.719 -7.206 1.00 93.81 69 SER A N 1
ATOM 561 C CA . SER A 1 69 ? 16.842 2.400 -6.561 1.00 93.81 69 SER A CA 1
ATOM 562 C C . SER A 1 69 ? 16.278 1.289 -7.455 1.00 93.81 69 SER A C 1
ATOM 564 O O . SER A 1 69 ? 16.851 0.201 -7.515 1.00 93.81 69 SER A O 1
ATOM 566 N N . LEU A 1 70 ? 15.200 1.562 -8.198 1.00 93.62 70 LEU A N 1
ATOM 567 C CA . LEU A 1 70 ? 14.650 0.625 -9.182 1.00 93.62 70 LEU A CA 1
ATOM 568 C C . LEU A 1 70 ? 15.608 0.380 -10.358 1.00 93.62 70 LEU A C 1
ATOM 570 O O . LEU A 1 70 ? 15.664 -0.743 -10.861 1.00 93.62 70 LEU A O 1
ATOM 574 N N . GLU A 1 71 ? 16.394 1.384 -10.763 1.00 93.88 71 GLU A N 1
ATOM 575 C CA . GLU A 1 71 ? 17.408 1.266 -11.825 1.00 93.88 71 GLU A CA 1
ATOM 576 C C . GLU A 1 71 ? 18.555 0.312 -11.449 1.00 93.88 71 GLU A C 1
ATOM 578 O O . GLU A 1 71 ? 19.098 -0.362 -12.326 1.00 93.88 71 GLU A O 1
ATOM 583 N N . TYR A 1 72 ? 18.883 0.174 -10.157 1.00 94.00 72 TYR A N 1
ATOM 584 C CA . TYR A 1 72 ? 19.825 -0.854 -9.682 1.00 94.00 72 TYR A CA 1
ATOM 585 C C . TYR A 1 72 ? 19.275 -2.284 -9.801 1.00 94.00 72 TYR A C 1
ATOM 587 O O . TYR A 1 72 ? 20.045 -3.245 -9.755 1.00 94.00 72 TYR A O 1
ATOM 595 N N . GLY A 1 73 ? 17.964 -2.430 -9.999 1.00 91.00 73 GLY A N 1
ATOM 596 C CA . GLY A 1 73 ? 17.300 -3.694 -10.283 1.00 91.00 73 GLY A CA 1
ATOM 597 C C . GLY A 1 73 ? 16.503 -4.226 -9.099 1.00 91.00 73 GLY A C 1
ATOM 598 O O . GLY A 1 73 ? 17.030 -4.924 -8.234 1.00 91.00 73 GLY A O 1
ATOM 599 N N . LEU A 1 74 ? 15.191 -3.980 -9.123 1.00 94.00 74 LEU A N 1
ATOM 600 C CA . LEU A 1 74 ? 14.226 -4.657 -8.258 1.00 94.00 74 LEU A CA 1
ATOM 601 C C . LEU A 1 74 ? 13.799 -6.000 -8.896 1.00 94.00 74 LEU A C 1
ATOM 603 O O . LEU A 1 74 ? 13.246 -6.007 -10.008 1.00 94.00 74 LEU A O 1
ATOM 607 N N . PRO A 1 75 ? 14.011 -7.152 -8.228 1.00 95.31 75 PRO A N 1
ATOM 608 C CA . PRO A 1 75 ? 13.499 -8.436 -8.701 1.00 95.31 75 PRO A CA 1
ATOM 609 C C . PRO A 1 75 ? 11.968 -8.433 -8.844 1.00 95.31 75 PRO A C 1
ATOM 611 O O . PRO A 1 75 ? 11.292 -7.617 -8.215 1.00 95.31 75 PRO A O 1
ATOM 614 N N . PRO A 1 76 ? 11.379 -9.361 -9.619 1.00 94.44 76 PRO A N 1
ATOM 615 C CA . PRO A 1 76 ? 9.931 -9.547 -9.640 1.00 94.44 76 PRO A CA 1
ATOM 616 C C . PRO A 1 76 ? 9.402 -9.792 -8.217 1.00 94.44 76 PRO A C 1
ATOM 618 O O . PRO A 1 76 ? 9.682 -10.832 -7.623 1.00 94.44 76 PRO A O 1
ATOM 621 N N . THR A 1 77 ? 8.670 -8.816 -7.680 1.00 94.81 77 THR A N 1
ATOM 622 C CA . THR A 1 77 ? 8.266 -8.757 -6.268 1.00 94.81 77 THR A CA 1
ATOM 623 C C . THR A 1 77 ? 6.755 -8.569 -6.167 1.00 94.81 77 THR A C 1
ATOM 625 O O . THR A 1 77 ? 6.141 -7.954 -7.038 1.00 94.81 77 THR A O 1
ATOM 628 N N . GLY A 1 78 ? 6.148 -9.124 -5.119 1.00 95.62 78 GLY A N 1
ATOM 629 C CA . GLY A 1 78 ? 4.759 -8.860 -4.750 1.00 95.62 78 GLY A CA 1
ATOM 630 C C . GLY A 1 78 ? 4.708 -8.101 -3.431 1.00 95.62 78 GLY A C 1
ATOM 631 O O . GLY A 1 78 ? 5.323 -8.535 -2.457 1.00 95.62 78 GLY A O 1
ATOM 632 N N . GLY A 1 79 ? 3.984 -6.989 -3.415 1.00 94.88 79 GLY A N 1
ATOM 633 C CA . GLY A 1 79 ? 3.696 -6.213 -2.220 1.00 94.88 79 GLY A CA 1
ATOM 634 C C . GLY A 1 79 ? 2.369 -6.611 -1.602 1.00 94.88 79 GLY A C 1
ATOM 635 O O . GLY A 1 79 ? 1.431 -7.028 -2.288 1.00 94.88 79 GLY A O 1
ATOM 636 N N . TRP A 1 80 ? 2.287 -6.471 -0.284 1.00 96.75 80 TRP A N 1
ATOM 637 C CA . TRP A 1 80 ? 1.083 -6.745 0.482 1.00 96.75 80 TRP A CA 1
ATOM 638 C C . TRP A 1 80 ? 1.023 -5.828 1.698 1.00 96.75 80 TRP A C 1
ATOM 640 O O . TRP A 1 80 ? 2.003 -5.693 2.431 1.00 96.75 80 TRP A O 1
ATOM 650 N N . GLY A 1 81 ? -0.137 -5.220 1.922 1.00 95.88 81 GLY A N 1
ATOM 651 C CA . GLY A 1 81 ? -0.434 -4.407 3.092 1.00 95.88 81 GLY A CA 1
ATOM 652 C C . GLY A 1 81 ? -1.766 -4.815 3.704 1.00 95.88 81 GLY A C 1
ATOM 653 O O . GLY A 1 81 ? -2.726 -5.098 2.987 1.00 95.88 81 GLY A O 1
ATOM 654 N N . MET A 1 82 ? -1.832 -4.830 5.035 1.00 95.62 82 MET A N 1
ATOM 655 C CA . MET A 1 82 ? -3.049 -5.149 5.778 1.00 95.62 82 MET A CA 1
ATOM 656 C C . MET A 1 82 ? -3.266 -4.178 6.927 1.00 95.62 82 MET A C 1
ATOM 658 O O . MET A 1 82 ? -2.360 -3.921 7.718 1.00 95.62 82 MET A O 1
ATOM 662 N N . GLY A 1 83 ? -4.496 -3.685 7.043 1.00 94.81 83 GLY A N 1
ATOM 663 C CA . GLY A 1 83 ? -4.924 -2.870 8.172 1.00 94.81 83 GLY A CA 1
AT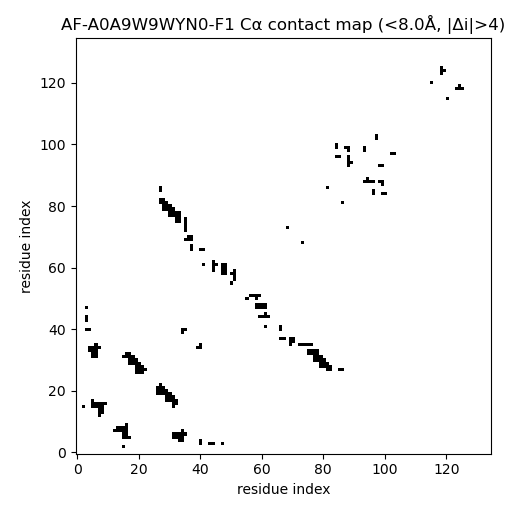OM 664 C C . GLY A 1 83 ? -5.122 -3.731 9.414 1.00 94.81 83 GLY A C 1
ATOM 665 O O . GLY A 1 83 ? -6.170 -4.361 9.561 1.00 94.81 83 GLY A O 1
ATOM 666 N N . ILE A 1 84 ? -4.135 -3.740 10.314 1.00 94.69 84 ILE A N 1
ATOM 667 C CA . ILE A 1 84 ? -4.198 -4.497 11.573 1.00 94.69 84 ILE A CA 1
ATOM 668 C C . ILE A 1 84 ? -5.381 -4.038 12.425 1.00 94.69 84 ILE A C 1
ATOM 670 O O . ILE A 1 84 ? -6.127 -4.878 12.916 1.00 94.69 84 ILE A O 1
ATOM 674 N N . ASP A 1 85 ? -5.621 -2.732 12.528 1.00 93.50 85 ASP A N 1
ATOM 675 C CA . ASP A 1 85 ? -6.742 -2.189 13.297 1.00 93.50 85 ASP A CA 1
ATOM 676 C C . ASP A 1 85 ? -8.081 -2.711 12.772 1.00 93.50 85 ASP A C 1
ATOM 678 O O . ASP A 1 85 ? -8.908 -3.190 13.541 1.00 93.50 85 ASP A O 1
ATOM 682 N N . ARG A 1 86 ? -8.271 -2.715 11.444 1.00 92.75 86 ARG A N 1
ATOM 683 C CA . ARG A 1 86 ? -9.487 -3.249 10.811 1.00 92.75 86 ARG A CA 1
ATOM 684 C C . ARG A 1 86 ? -9.631 -4.753 11.035 1.00 92.75 86 ARG A C 1
ATOM 686 O O . ARG A 1 86 ? -10.735 -5.222 11.293 1.00 92.75 86 ARG A O 1
ATOM 693 N N . LEU A 1 87 ? -8.535 -5.510 10.963 1.00 93.38 87 LEU A N 1
ATOM 694 C CA . LEU A 1 87 ? -8.555 -6.938 11.277 1.00 93.38 87 LEU A CA 1
ATOM 695 C C . LEU A 1 87 ? -9.001 -7.172 12.728 1.00 93.38 87 LEU A C 1
ATOM 697 O O . LEU A 1 87 ? -9.908 -7.965 12.969 1.00 93.38 87 LEU A O 1
ATOM 701 N N . VAL A 1 88 ? -8.403 -6.461 13.687 1.00 94.00 88 VAL A N 1
ATOM 702 C CA . VAL A 1 88 ? -8.737 -6.585 15.113 1.00 94.00 88 VAL A CA 1
ATOM 703 C C . VAL A 1 88 ? -10.171 -6.132 15.380 1.00 94.00 88 VAL A C 1
ATOM 705 O O . VAL A 1 88 ? -10.875 -6.801 16.131 1.00 94.00 88 VAL A O 1
ATOM 708 N N . MET A 1 89 ? -10.648 -5.071 14.725 1.00 94.19 89 MET A N 1
ATOM 709 C CA . MET A 1 89 ? -12.044 -4.624 14.800 1.00 94.19 89 MET A CA 1
ATOM 710 C C . MET A 1 89 ? -13.009 -5.762 14.463 1.00 94.19 89 MET A C 1
ATOM 712 O O . MET A 1 89 ? -13.921 -6.039 15.234 1.00 94.19 89 MET A O 1
ATOM 716 N N . PHE A 1 90 ? -12.769 -6.486 13.367 1.00 92.56 90 PHE A N 1
ATOM 717 C CA . PHE A 1 90 ? -13.622 -7.613 12.987 1.00 92.56 90 PHE A CA 1
ATOM 718 C C . PHE A 1 90 ? -13.474 -8.832 13.896 1.00 92.56 90 PHE A C 1
ATOM 720 O O . PHE A 1 90 ? -14.462 -9.509 14.162 1.00 92.56 90 PHE A O 1
ATOM 727 N N . LEU A 1 91 ? -12.270 -9.109 14.404 1.00 94.06 91 LEU A N 1
ATOM 728 C CA . LEU A 1 91 ? -12.043 -10.209 15.348 1.00 94.06 91 LEU A CA 1
ATOM 729 C C . LEU A 1 91 ? -12.660 -9.953 16.730 1.00 94.06 91 LEU A C 1
ATOM 731 O O . LEU A 1 91 ? -12.962 -10.903 17.447 1.00 94.06 91 LEU A O 1
ATOM 735 N N . THR A 1 92 ? -12.829 -8.685 17.104 1.00 94.19 92 THR A N 1
ATOM 736 C CA . THR A 1 92 ? -13.370 -8.259 18.406 1.00 94.19 92 THR A CA 1
ATOM 737 C C . THR A 1 92 ? -14.818 -7.774 18.333 1.00 94.19 92 THR A C 1
ATOM 739 O O . THR A 1 92 ? -15.340 -7.308 19.339 1.00 94.19 92 THR A O 1
ATOM 742 N N . ASP A 1 93 ? -15.463 -7.901 17.167 1.00 93.12 93 ASP A N 1
ATOM 743 C CA . ASP A 1 93 ? -16.824 -7.416 16.886 1.00 93.12 93 ASP A CA 1
ATOM 744 C C . ASP A 1 93 ? -17.033 -5.924 17.220 1.00 93.12 93 ASP A C 1
ATOM 746 O O . ASP A 1 93 ? -18.081 -5.483 17.687 1.00 93.12 93 ASP A O 1
ATOM 750 N N . ASN A 1 94 ? -16.001 -5.117 16.968 1.00 91.88 94 ASN A N 1
ATOM 751 C CA . ASN A 1 94 ? -16.011 -3.679 17.195 1.00 91.88 94 ASN A CA 1
ATOM 752 C C . ASN A 1 94 ? -16.170 -2.917 15.878 1.00 91.88 94 ASN A C 1
ATOM 754 O O . ASN A 1 94 ? -15.350 -3.024 14.968 1.00 91.88 94 ASN A O 1
ATOM 758 N N . TYR A 1 95 ? -17.195 -2.067 15.785 1.00 89.69 95 TYR A N 1
ATOM 759 C CA . TYR A 1 95 ? -17.418 -1.234 14.594 1.00 89.69 95 TYR A CA 1
ATOM 760 C C . TYR A 1 95 ? -16.550 0.039 14.561 1.00 89.69 95 TYR A C 1
ATOM 762 O O . TYR A 1 95 ? -16.329 0.622 13.499 1.00 89.69 95 TYR A O 1
ATOM 770 N N . SER A 1 96 ? -16.044 0.486 15.714 1.00 90.44 96 SER A N 1
ATOM 771 C CA . SER A 1 96 ? -15.226 1.697 15.851 1.00 90.44 96 SER A CA 1
ATOM 772 C C . SER A 1 96 ? -13.749 1.353 16.042 1.00 90.44 96 SER A C 1
ATOM 774 O O . SER A 1 96 ? -13.404 0.565 16.917 1.00 90.44 96 SER A O 1
ATOM 776 N N . ILE A 1 97 ? -12.864 2.010 15.282 1.00 92.75 97 ILE A N 1
ATOM 777 C CA . ILE A 1 97 ? -11.403 1.848 15.411 1.00 92.75 97 ILE A CA 1
ATOM 778 C C . ILE A 1 97 ? -10.879 2.274 16.789 1.00 92.75 97 ILE A C 1
ATOM 780 O O . ILE A 1 97 ? -9.839 1.809 17.241 1.00 92.75 97 ILE A O 1
ATOM 784 N N . LYS A 1 98 ? -11.615 3.137 17.497 1.00 91.62 98 LYS A N 1
ATOM 785 C CA . LYS A 1 98 ? -11.216 3.608 18.828 1.00 91.62 98 LYS A CA 1
ATOM 786 C C . LYS A 1 98 ? -11.240 2.505 19.883 1.00 91.62 98 LYS A C 1
ATOM 788 O O . LYS A 1 98 ? -10.505 2.616 20.851 1.00 91.62 98 LYS A O 1
ATOM 793 N N . GLU A 1 99 ? -12.038 1.458 19.678 1.00 91.31 99 GLU A N 1
ATOM 794 C CA . GLU A 1 99 ? -12.148 0.331 20.615 1.00 91.31 99 GLU A CA 1
ATOM 795 C C . GLU A 1 99 ? -10.936 -0.607 20.549 1.00 91.31 99 GLU A C 1
ATOM 797 O O . GLU A 1 99 ? -10.690 -1.373 21.475 1.00 91.31 99 GLU A O 1
ATOM 802 N N . VAL A 1 100 ? -10.166 -0.553 19.456 1.00 93.00 100 VAL A N 1
ATOM 803 C CA . VAL A 1 100 ? -8.987 -1.409 19.245 1.00 93.00 100 VAL A CA 1
ATOM 804 C C . VAL A 1 100 ? -7.662 -0.665 19.428 1.00 93.00 100 VAL A C 1
ATOM 806 O O . VAL A 1 100 ? -6.599 -1.277 19.367 1.00 93.00 100 VAL A O 1
ATOM 809 N N . LEU A 1 101 ? -7.719 0.645 19.679 1.00 93.00 101 LEU A N 1
ATOM 810 C CA . LEU A 1 101 ? -6.565 1.496 19.949 1.00 93.00 101 LEU A CA 1
ATOM 811 C C . LEU A 1 101 ? -6.477 1.786 21.447 1.00 93.00 101 LEU A C 1
ATOM 813 O O . LEU A 1 101 ? -7.409 2.334 22.024 1.00 93.00 101 LEU A O 1
ATOM 817 N N . THR A 1 102 ? -5.330 1.505 22.073 1.00 91.19 102 THR A N 1
ATOM 818 C CA . THR A 1 102 ? -5.128 1.766 23.512 1.00 91.19 102 THR A CA 1
ATOM 819 C C . THR A 1 102 ? -5.302 3.247 23.867 1.00 91.19 102 THR A C 1
ATOM 821 O O . THR A 1 102 ? -5.865 3.577 24.907 1.00 91.19 102 THR A O 1
ATOM 824 N N . PHE A 1 103 ? -4.831 4.140 22.993 1.00 92.38 103 PHE A N 1
ATOM 825 C CA . PHE A 1 103 ? -4.943 5.591 23.142 1.00 92.38 103 PHE A CA 1
ATOM 826 C C . PHE A 1 103 ? -5.349 6.205 21.793 1.00 92.38 103 PHE A C 1
ATOM 828 O O . PHE A 1 103 ? -4.481 6.578 21.001 1.00 92.38 103 PHE A O 1
ATOM 835 N N . PRO A 1 104 ? -6.653 6.266 21.468 1.00 90.12 104 PRO A N 1
ATOM 836 C CA . PRO A 1 104 ? -7.101 6.842 20.208 1.00 90.12 104 PRO A CA 1
ATOM 837 C C . PRO A 1 104 ? -6.870 8.356 20.192 1.00 90.12 104 PRO A C 1
ATOM 839 O O . PRO A 1 104 ? -6.992 9.026 21.217 1.00 90.12 104 PRO A O 1
ATOM 842 N N . MET A 1 105 ? -6.603 8.921 19.011 1.00 88.31 105 MET A N 1
ATOM 843 C CA . MET A 1 105 ? -6.547 10.374 18.854 1.00 88.31 105 MET A CA 1
ATOM 844 C C . MET A 1 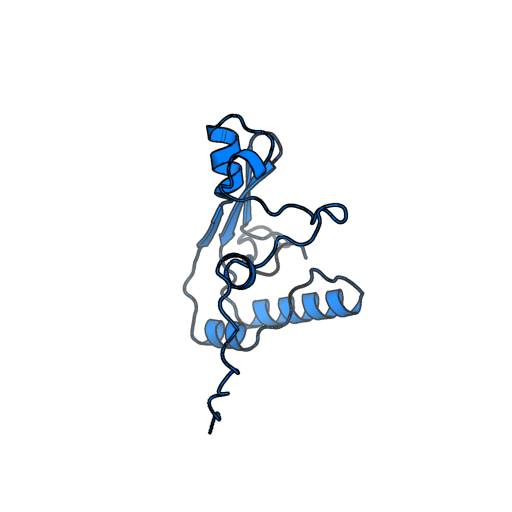105 ? -7.927 10.969 19.160 1.00 88.31 105 MET A C 1
ATOM 846 O O . MET A 1 105 ? -8.927 10.668 18.497 1.00 88.31 105 MET A O 1
ATOM 850 N N . MET A 1 106 ? -7.978 11.812 20.185 1.00 89.06 106 MET A N 1
ATOM 851 C CA . MET A 1 106 ? -9.182 12.523 20.591 1.00 89.06 106 MET A CA 1
ATOM 852 C C . MET A 1 106 ? -9.049 13.992 20.215 1.00 89.06 106 MET A C 1
ATOM 854 O O . MET A 1 106 ? -7.962 14.562 20.2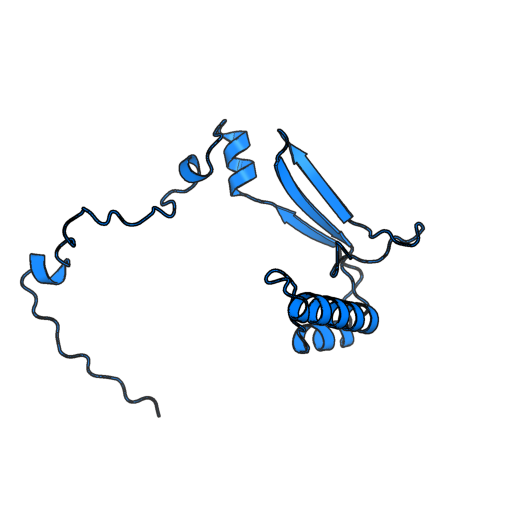39 1.00 89.06 106 MET A O 1
ATOM 858 N N . LYS A 1 107 ? -10.172 14.607 19.845 1.00 85.50 107 LYS A N 1
ATOM 859 C CA . LYS A 1 107 ? -10.222 16.053 19.645 1.00 85.50 107 LYS A CA 1
ATOM 860 C C . LYS A 1 107 ? -10.014 16.726 21.000 1.00 85.50 107 LYS A C 1
ATOM 862 O O . LYS A 1 107 ? -10.642 16.312 21.971 1.00 85.50 107 LYS A O 1
ATOM 867 N N . GLU A 1 108 ? -9.165 17.745 21.038 1.00 83.81 108 GLU A N 1
ATOM 868 C CA . GLU A 1 108 ? -8.917 18.524 22.249 1.00 83.81 108 GLU A CA 1
ATOM 869 C C . GLU A 1 108 ? -10.220 19.098 22.808 1.00 83.81 108 GLU A C 1
ATOM 871 O O . GLU A 1 108 ? -11.044 19.673 22.081 1.00 83.81 108 GLU A O 1
ATOM 876 N N . ASP A 1 109 ? -10.392 18.941 24.116 1.00 79.50 109 ASP A N 1
ATOM 877 C CA . ASP A 1 109 ? -11.498 19.537 24.840 1.00 79.50 109 ASP A CA 1
ATOM 878 C C . ASP A 1 109 ? -11.160 21.004 25.128 1.00 79.50 109 ASP A C 1
ATOM 880 O O . ASP A 1 109 ? -10.481 21.329 26.098 1.00 79.50 109 ASP A O 1
ATOM 884 N N . LYS A 1 110 ? -11.641 21.910 24.269 1.00 69.38 110 LYS A N 1
ATOM 885 C CA . LYS A 1 110 ? -11.447 23.366 24.418 1.00 69.38 110 LYS A CA 1
ATOM 886 C C . LYS A 1 110 ? -12.083 23.944 25.691 1.00 69.38 110 LYS A C 1
ATOM 888 O O . LYS A 1 110 ? -11.923 25.133 25.954 1.00 69.38 110 LYS A O 1
ATOM 893 N N . THR A 1 111 ? -12.844 23.143 26.438 1.00 65.94 111 THR A N 1
ATOM 894 C CA . THR A 1 111 ? -13.460 23.523 27.713 1.00 65.94 111 THR A CA 1
ATOM 895 C C . THR A 1 111 ? -12.744 22.957 28.938 1.00 65.94 111 THR A C 1
ATOM 897 O O . THR A 1 111 ? -13.059 23.367 30.056 1.00 65.94 111 THR A O 1
ATOM 900 N N . ALA A 1 112 ? -11.758 22.075 28.759 1.00 59.78 112 ALA A N 1
ATOM 901 C CA . ALA A 1 112 ? -10.913 21.620 29.852 1.00 59.78 112 ALA A CA 1
ATOM 902 C C . ALA A 1 112 ? -9.870 22.699 30.179 1.00 59.78 112 ALA A C 1
ATOM 904 O O . ALA A 1 112 ? -9.136 23.155 29.305 1.00 59.78 112 ALA A O 1
ATOM 905 N N . ALA A 1 113 ? -9.814 23.124 31.444 1.00 63.50 113 ALA A N 1
ATOM 906 C CA . ALA A 1 113 ? -8.714 23.951 31.930 1.00 63.50 113 ALA A CA 1
ATOM 907 C C . ALA A 1 113 ? -7.389 23.227 31.655 1.00 63.50 113 ALA A C 1
ATOM 909 O O . ALA A 1 113 ? -7.317 22.015 31.877 1.00 63.50 113 ALA A O 1
ATOM 910 N N . GLU A 1 114 ? -6.367 23.951 31.182 1.00 63.66 114 GLU A N 1
ATOM 911 C CA . GLU A 1 114 ? -5.062 23.343 30.925 1.00 63.66 114 GLU A CA 1
ATOM 912 C C . GLU A 1 114 ? -4.590 22.602 32.185 1.00 63.66 114 GLU A C 1
ATOM 914 O O . GLU A 1 114 ? -4.523 23.202 33.269 1.00 63.66 114 GLU A O 1
ATOM 919 N N . PRO A 1 115 ? -4.343 21.283 32.094 1.00 64.12 115 PRO A N 1
ATOM 920 C CA . PRO A 1 115 ? -3.869 20.534 33.236 1.00 64.12 115 PRO A CA 1
ATOM 921 C C . PRO A 1 115 ? -2.502 21.098 33.610 1.00 64.12 115 PRO A C 1
ATOM 923 O O . PRO A 1 115 ? -1.597 21.138 32.779 1.00 64.12 115 PRO A O 1
ATOM 926 N N . LYS A 1 116 ? -2.365 21.534 34.868 1.00 69.56 116 LYS A N 1
ATOM 927 C CA . LYS A 1 116 ? -1.075 21.961 35.416 1.00 69.56 116 LYS A CA 1
ATOM 928 C C . LYS A 1 116 ? -0.046 20.884 35.106 1.00 69.56 116 LYS A C 1
ATOM 930 O O . LYS A 1 116 ? -0.276 19.705 35.390 1.00 69.56 116 LYS A O 1
ATOM 935 N N . SER A 1 117 ? 1.066 21.289 34.514 1.00 72.94 117 SER A N 1
ATOM 936 C CA . SER A 1 117 ? 2.174 20.395 34.213 1.00 72.94 117 SER A CA 1
ATOM 937 C C . SER A 1 117 ? 2.634 19.681 35.489 1.00 72.94 117 SER A C 1
ATOM 939 O O . SER A 1 117 ? 2.524 20.206 36.601 1.00 72.94 117 SER A O 1
ATOM 941 N N . ALA A 1 118 ? 3.182 18.472 35.352 1.00 68.38 118 ALA A N 1
ATOM 942 C CA . ALA A 1 118 ? 3.704 17.732 36.502 1.00 68.38 118 ALA A CA 1
ATOM 943 C C . ALA A 1 118 ? 4.769 18.538 37.281 1.00 68.38 118 ALA A C 1
ATOM 945 O O . ALA A 1 118 ? 4.869 18.403 38.499 1.00 68.38 118 ALA A O 1
ATOM 946 N N . ALA A 1 119 ? 5.506 19.419 36.592 1.00 68.62 119 ALA A N 1
ATOM 947 C CA . ALA A 1 119 ? 6.466 20.347 37.187 1.00 68.62 119 ALA A CA 1
ATOM 948 C C . ALA A 1 119 ? 5.790 21.401 38.084 1.00 68.62 119 ALA A C 1
ATOM 950 O O . ALA A 1 119 ? 6.229 21.618 39.213 1.00 68.62 119 ALA A O 1
ATOM 951 N N . GLU A 1 120 ? 4.671 21.984 37.641 1.00 71.44 120 GLU A N 1
ATOM 952 C CA . GLU A 1 120 ? 3.886 22.944 38.432 1.00 71.44 120 GLU A CA 1
ATOM 953 C C . GLU A 1 120 ? 3.212 22.296 39.647 1.00 71.44 120 GLU A C 1
ATOM 955 O O . GLU A 1 120 ? 3.071 22.933 40.689 1.00 71.44 120 GLU A O 1
ATOM 960 N N . VAL A 1 121 ? 2.807 21.026 39.542 1.00 74.06 121 VAL A N 1
ATOM 961 C CA . VAL A 1 121 ? 2.222 20.277 40.668 1.00 74.06 121 VAL A CA 1
ATOM 962 C C . VAL A 1 121 ? 3.289 19.899 41.702 1.00 74.06 121 VAL A C 1
ATOM 964 O O . VAL A 1 121 ? 3.013 19.916 42.900 1.00 74.06 121 VAL A O 1
ATOM 967 N N . ALA A 1 122 ? 4.507 19.586 41.256 1.00 77.12 122 ALA A N 1
ATOM 968 C CA . ALA A 1 122 ? 5.626 19.211 42.118 1.00 77.12 122 ALA A CA 1
ATOM 969 C C . ALA A 1 122 ? 6.414 20.412 42.683 1.00 77.12 122 ALA A C 1
ATOM 971 O O . ALA A 1 122 ? 7.338 20.206 43.468 1.00 77.12 122 ALA A O 1
ATOM 972 N N . GLY A 1 123 ? 6.069 21.649 42.300 1.00 73.12 123 GLY A N 1
ATOM 973 C CA . GLY A 1 123 ? 6.779 22.859 42.731 1.00 73.12 123 GLY A CA 1
ATOM 974 C C . GLY A 1 123 ? 8.222 22.935 42.221 1.00 73.12 123 GLY A C 1
ATOM 975 O O . GLY A 1 123 ? 9.069 23.544 42.869 1.00 73.12 123 GLY A O 1
ATOM 976 N N . ILE A 1 124 ? 8.513 22.276 41.096 1.00 73.19 124 ILE A N 1
ATOM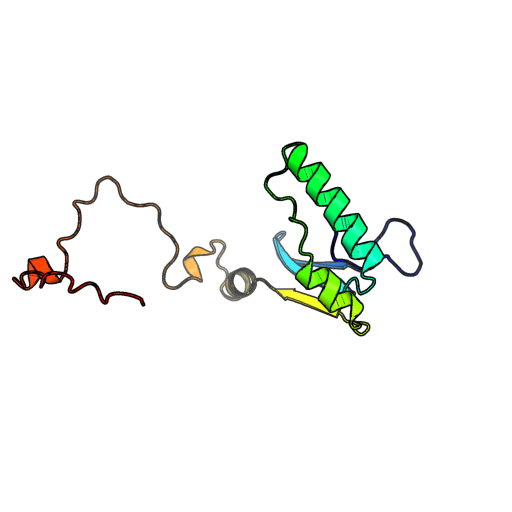 977 C CA . ILE A 1 124 ? 9.843 22.245 40.489 1.00 73.19 124 ILE A CA 1
ATOM 978 C C . ILE A 1 124 ? 9.918 23.404 39.498 1.00 73.19 124 ILE A C 1
ATOM 980 O O . ILE A 1 124 ? 9.222 23.397 38.483 1.00 73.19 124 ILE A O 1
ATOM 984 N N . GLU A 1 125 ? 10.756 24.400 39.787 1.00 73.88 125 GLU A N 1
ATOM 985 C CA . GLU A 1 125 ? 11.050 25.456 38.820 1.00 73.88 125 GLU A CA 1
ATOM 986 C C . GLU A 1 125 ? 11.794 24.848 37.619 1.00 73.88 125 GLU A C 1
ATOM 988 O O . GLU A 1 125 ? 12.783 24.132 37.818 1.00 73.88 125 GLU A O 1
ATOM 993 N N . PRO A 1 126 ? 11.334 25.080 36.375 1.00 63.88 126 PRO A N 1
ATOM 994 C CA . PRO A 1 126 ? 12.033 24.589 35.199 1.00 63.88 126 PRO A CA 1
ATOM 995 C C . PRO A 1 126 ? 13.430 25.213 35.155 1.00 63.88 126 PRO A C 1
ATOM 997 O O . PRO A 1 126 ? 13.581 26.436 35.156 1.00 63.88 126 PRO A O 1
ATOM 1000 N N . SER A 1 127 ? 14.463 24.368 35.131 1.00 64.81 127 SER A N 1
ATOM 1001 C CA . SER A 1 127 ? 15.827 24.837 34.906 1.00 64.81 127 SER A CA 1
ATOM 1002 C C . SER A 1 127 ? 15.905 25.486 33.522 1.00 64.81 127 SER A C 1
ATOM 1004 O O . SER A 1 127 ? 15.334 24.926 32.582 1.00 64.81 127 SER A O 1
ATOM 1006 N N . PRO A 1 128 ? 16.607 26.621 33.362 1.00 67.75 128 PRO A N 1
ATOM 1007 C CA . PRO A 1 128 ? 16.795 27.227 32.051 1.00 67.75 128 PRO A CA 1
ATOM 1008 C C . PRO A 1 128 ? 17.386 26.197 31.084 1.00 67.75 128 PRO A C 1
ATOM 1010 O O . PRO A 1 128 ? 18.323 25.480 31.439 1.00 67.75 128 PRO A O 1
ATOM 1013 N N . GLU A 1 129 ? 16.813 26.102 29.883 1.00 63.19 129 GLU A N 1
ATOM 1014 C CA . GLU A 1 129 ? 17.355 25.268 28.813 1.00 63.19 129 GLU A CA 1
ATOM 1015 C C . GLU A 1 129 ? 18.774 25.751 28.493 1.00 63.19 129 GLU A C 1
ATOM 1017 O O . GLU A 1 129 ? 18.973 26.772 27.830 1.00 63.19 129 GLU A O 1
ATOM 1022 N N . GLU A 1 130 ? 19.786 25.022 28.966 1.00 59.50 130 GLU A N 1
ATOM 1023 C CA . GLU A 1 130 ? 21.131 25.129 28.414 1.00 59.50 130 GLU A CA 1
ATOM 1024 C C . GLU A 1 130 ? 21.082 24.539 27.004 1.00 59.50 130 GLU A C 1
ATOM 1026 O O . GLU A 1 130 ? 21.258 23.340 26.788 1.00 59.50 130 GLU A O 1
ATOM 1031 N N . GLY A 1 131 ? 20.774 25.399 26.032 1.00 52.25 131 GLY A N 1
ATOM 1032 C CA . GLY A 1 131 ? 20.872 25.061 24.624 1.00 52.25 131 GLY A CA 1
ATOM 1033 C C . GLY A 1 131 ? 22.274 24.538 24.333 1.00 52.25 131 GLY A C 1
ATOM 1034 O O . GLY A 1 131 ? 23.259 25.264 24.465 1.00 52.25 131 GLY A O 1
ATOM 1035 N N . ILE A 1 132 ? 22.372 23.268 23.945 1.00 55.41 132 ILE A N 1
ATOM 1036 C CA . ILE A 1 132 ? 23.621 22.688 23.460 1.00 55.41 132 ILE A CA 1
ATOM 1037 C C . ILE A 1 132 ? 23.929 23.386 22.126 1.00 55.41 132 ILE A C 1
ATOM 1039 O O . ILE A 1 132 ? 23.131 23.271 21.193 1.00 55.41 132 ILE A O 1
ATOM 1043 N N . PRO A 1 133 ? 25.048 24.119 21.989 1.00 53.22 133 PRO A N 1
ATOM 1044 C CA . PRO A 1 133 ? 25.402 24.714 20.713 1.00 53.22 133 PRO A CA 1
ATOM 1045 C C . PRO A 1 133 ? 25.749 23.588 19.736 1.00 53.22 133 PRO A C 1
ATOM 1047 O O . PRO A 1 133 ? 26.775 22.919 19.874 1.00 53.22 133 PRO A O 1
ATOM 1050 N N . HIS A 1 134 ? 24.887 23.367 18.745 1.00 51.28 134 HIS A N 1
ATOM 1051 C CA . HIS A 1 134 ? 25.228 22.543 17.594 1.00 51.28 134 HIS A CA 1
ATOM 1052 C C . HIS A 1 134 ? 26.365 23.236 16.824 1.00 51.28 134 HIS A C 1
ATOM 1054 O O . HIS A 1 134 ? 26.218 24.379 16.389 1.00 51.28 134 HIS A O 1
ATOM 1060 N N . LYS A 1 135 ? 27.515 22.560 16.729 1.00 43.59 135 LYS A N 1
ATOM 1061 C CA . LYS A 1 135 ? 28.625 22.904 15.829 1.00 43.59 135 LYS A CA 1
ATOM 1062 C C . LYS A 1 135 ? 28.369 22.365 14.432 1.00 43.59 135 LYS A C 1
ATOM 1064 O O . LYS A 1 135 ? 27.832 21.238 14.351 1.00 43.59 135 LYS A O 1
#

pLDDT: mean 86.03, std 11.88, range [43.59, 96.75]

Sequence (135 aa):
MMSPLAKKHRQMTGLCERFEAFVCTKEITNAYTELNDPFDQRMRFEEQANQKEQGDDEAQMIDENFCQSLEYGLPPTGGWGMGIDRLVMFLTDNYSIKEVLTFPMMKEDKTAAEPKSAAEVAGIEPSPEEGIPHK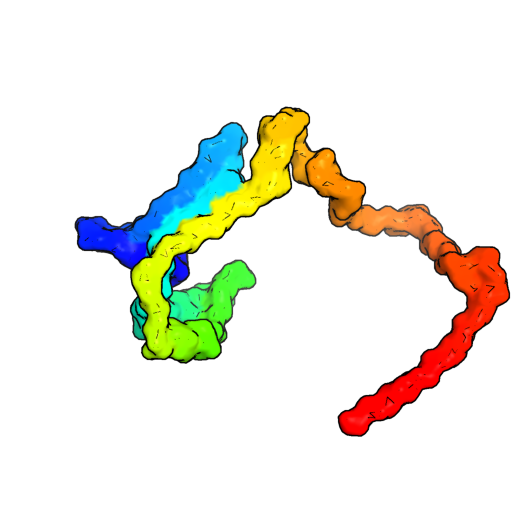

Nearest PDB structures (foldseek):
  6ild-assembly1_B  TM=9.915E-01  e=1.632E-12  Homo sapiens
  4ycw-assembly1_B  TM=9.780E-01  e=1.035E-12  Homo sapiens
  4dpg-assembly2_D  TM=9.942E-01  e=1.984E-12  Homo sapiens
  6agt-assembly2_C  TM=9.906E-01  e=1.149E-11  Plasmodium falciparum NF54
  1e1t-assembly1_A  TM=9.819E-01  e=3.615E-10  Escherichia coli K-12

Secondary structure (DSSP, 8-state):
---TTBPBPSSSTT-BSEEEEEETTEEEEEEEEB---HHHHHHHHHHHHHHHHTT-TTSPPP-HHHHHHHHTT--S-EEEEE-HHHHHHHHTT-SSGGGT-SS------TTSPPPPPHHHHHT-PPPP-------

Mean predicted aligned error: 10.84 Å